Protein AF-A0A959JLQ4-F1 (afdb_monomer)

pLDDT: mean 81.82, std 10.23, range [58.72, 94.31]

Secondary structure (DSSP, 8-state):
-HHHHHHHHHS-B-PSS----GGGHHHHHHHSPPPPHHHHHHH-TT-----TT-EEEEEEEPSP-SS-EEEEEEEEETTEEEEEEEEE-TTS-EEEEEEEEE--

Sequence (104 aa):
MQYLQELEHFFQEVELPVIISDEYISAFSKENPPISLDFIEKIIPWEKDVDEFTEFIPCFRLPNQKNFIGFVYWKGGLLSYDFILATIDFKGTSIMHKSIAGTR

Foldseek 3Di:
DVVVVVCVVQAAEDDPPDDDDPVC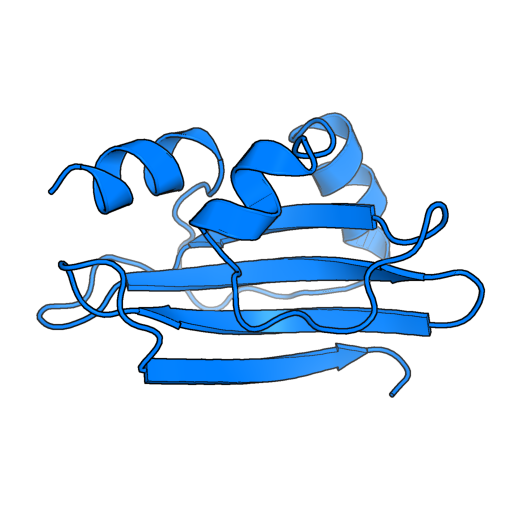VVVQCVVGPWDDPVVCCQQPVVDPDDDPQKTKTWYHWYPDDDFWTWGWIWIDGPPKIFTKIWIDGPVSHTPDIDGPDMDD

Radius of gyration: 12.92 Å; Cα contacts (8 Å, |Δi|>4): 170; chains: 1; bounding box: 27×30×32 Å

Solvent-accessible surface area (backbone atoms only — not comparable to full-atom values): 6198 Å² total; per-residue (Å²): 89,71,62,56,59,56,43,57,74,60,24,49,75,49,73,83,88,76,88,85,59,76,82,50,45,68,54,38,58,71,75,35,69,76,63,54,70,76,55,41,58,71,76,46,67,81,69,71,89,76,54,99,63,50,44,48,35,51,61,28,20,52,65,92,52,97,73,38,49,41,37,33,31,39,40,40,40,96,88,44,42,34,34,31,45,33,30,24,37,71,84,67,48,79,73,47,72,43,77,79,48,63,80,120

Structure (mmCIF, N/CA/C/O backbone):
data_AF-A0A959JLQ4-F1
#
_entry.id   AF-A0A959JLQ4-F1
#
loop_
_atom_site.group_PDB
_atom_site.id
_atom_site.type_symbol
_atom_site.label_atom_id
_atom_site.label_alt_id
_atom_site.label_comp_id
_atom_site.label_asym_id
_atom_site.label_entity_id
_atom_site.label_seq_id
_atom_site.pdbx_PDB_ins_code
_atom_site.Cartn_x
_atom_site.Cartn_y
_atom_site.Cartn_z
_atom_site.occupancy
_atom_site.B_iso_or_equiv
_atom_site.auth_seq_id
_atom_site.auth_comp_id
_atom_site.auth_asym_id
_atom_site.auth_atom_id
_atom_site.pdbx_PDB_model_num
ATOM 1 N N . MET A 1 1 ? -10.482 8.466 11.988 1.00 58.72 1 MET A N 1
ATOM 2 C CA . MET A 1 1 ? -11.760 8.521 11.234 1.00 58.72 1 MET A CA 1
ATOM 3 C C . MET A 1 1 ? -11.538 9.063 9.827 1.00 58.72 1 MET A C 1
ATOM 5 O O . MET A 1 1 ? -11.786 8.316 8.899 1.00 58.72 1 MET A O 1
ATOM 9 N N . GLN A 1 2 ? -10.981 10.269 9.651 1.00 68.56 2 GLN A N 1
ATOM 10 C CA . GLN A 1 2 ? -10.691 10.833 8.320 1.00 68.56 2 GLN A CA 1
ATOM 11 C C . GLN A 1 2 ? -9.817 9.924 7.425 1.00 68.56 2 GLN A C 1
ATOM 13 O O . GLN A 1 2 ? -10.187 9.649 6.293 1.00 68.56 2 GLN A O 1
ATOM 18 N N . TYR A 1 3 ? -8.715 9.374 7.950 1.00 69.19 3 TYR A N 1
ATOM 19 C CA . TYR A 1 3 ? -7.823 8.490 7.179 1.00 69.19 3 TYR A CA 1
ATOM 20 C C . TYR A 1 3 ? -8.464 7.174 6.730 1.00 69.19 3 TYR A C 1
ATOM 22 O O . TYR A 1 3 ? -8.084 6.638 5.699 1.00 69.19 3 TYR A O 1
ATOM 30 N N . LEU A 1 4 ? -9.437 6.653 7.484 1.00 70.88 4 LEU A N 1
ATOM 31 C CA . LEU A 1 4 ? -10.141 5.434 7.088 1.00 70.88 4 LEU A CA 1
ATOM 32 C C . LEU A 1 4 ? -10.995 5.698 5.846 1.00 70.88 4 LEU A C 1
ATOM 34 O O . LEU A 1 4 ? -10.941 4.920 4.908 1.00 70.88 4 LEU A O 1
ATOM 38 N N . GLN A 1 5 ? -11.706 6.827 5.816 1.00 77.19 5 GLN A N 1
ATOM 39 C CA . GLN A 1 5 ? -12.526 7.232 4.669 1.00 77.19 5 GLN A CA 1
ATOM 40 C C . GLN A 1 5 ? -11.672 7.509 3.428 1.00 77.19 5 GLN A C 1
ATOM 42 O O . GLN A 1 5 ? -12.050 7.146 2.319 1.00 77.19 5 GLN A O 1
ATOM 47 N N . GLU A 1 6 ? -10.507 8.134 3.617 1.00 78.44 6 GLU A N 1
ATOM 48 C CA . GLU A 1 6 ? -9.553 8.347 2.529 1.00 78.44 6 GLU A CA 1
ATOM 49 C C . GLU A 1 6 ? -9.009 7.007 2.016 1.00 78.44 6 GLU A C 1
ATOM 51 O O . GLU 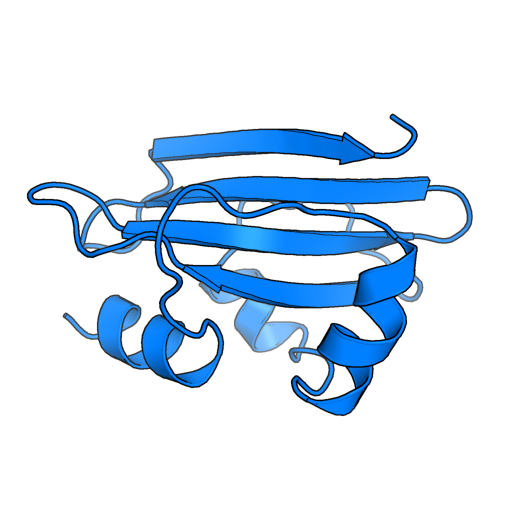A 1 6 ? -9.037 6.769 0.817 1.00 78.44 6 GLU A O 1
ATOM 56 N N . LEU A 1 7 ? -8.605 6.083 2.894 1.00 80.31 7 LEU A N 1
ATOM 57 C CA . LEU A 1 7 ? -8.148 4.755 2.475 1.00 80.31 7 LEU A CA 1
ATOM 58 C C . LEU A 1 7 ? -9.251 3.928 1.809 1.00 80.31 7 LEU A C 1
ATOM 60 O O . LEU A 1 7 ? -8.970 3.255 0.830 1.00 80.31 7 LEU A O 1
ATOM 64 N N . GLU A 1 8 ? -10.495 3.993 2.279 1.00 81.94 8 GLU A N 1
ATOM 65 C CA . GLU A 1 8 ? -11.638 3.314 1.651 1.00 81.94 8 GLU A CA 1
ATOM 66 C C . GLU A 1 8 ? -11.895 3.788 0.216 1.00 81.94 8 GLU A C 1
ATOM 68 O O . GLU A 1 8 ? -12.405 3.018 -0.594 1.00 81.94 8 GLU A O 1
ATOM 73 N N . HIS A 1 9 ? -11.523 5.028 -0.114 1.00 83.00 9 HIS A N 1
ATOM 74 C CA . HIS A 1 9 ? -11.652 5.549 -1.471 1.00 83.00 9 HIS A CA 1
ATOM 75 C C . HIS A 1 9 ? -10.662 4.904 -2.451 1.00 83.00 9 HIS A C 1
ATOM 77 O O . HIS A 1 9 ? -11.005 4.715 -3.615 1.00 83.00 9 HIS A O 1
ATOM 83 N N . PHE A 1 10 ? -9.454 4.558 -1.991 1.00 81.12 10 PHE A N 1
ATOM 84 C CA . PHE A 1 10 ? -8.375 4.054 -2.852 1.00 81.12 10 PHE A CA 1
ATOM 85 C C . PHE A 1 10 ? -8.109 2.552 -2.701 1.00 81.12 10 PHE A C 1
ATOM 87 O O . PHE A 1 10 ? -7.643 1.913 -3.637 1.00 81.12 10 PHE A O 1
ATOM 94 N N . PHE A 1 11 ? -8.390 1.977 -1.532 1.00 87.31 11 PHE A N 1
ATOM 95 C CA . PHE A 1 11 ? -8.086 0.593 -1.187 1.00 87.31 11 PHE A CA 1
ATOM 96 C C . PHE A 1 11 ? -9.383 -0.167 -0.908 1.00 87.31 11 PHE A C 1
ATOM 98 O O . PHE A 1 11 ? -9.999 -0.031 0.153 1.00 87.31 11 PHE A O 1
ATOM 105 N N . GLN A 1 12 ? -9.772 -1.013 -1.861 1.00 86.81 12 GLN A N 1
ATOM 106 C CA . GLN A 1 12 ? -10.899 -1.936 -1.718 1.00 86.81 12 GLN A CA 1
ATOM 107 C C . GLN A 1 12 ? -10.614 -2.944 -0.595 1.00 86.81 12 GLN A C 1
ATOM 109 O O . GLN A 1 12 ? -9.493 -3.442 -0.471 1.00 86.81 12 GLN A O 1
ATOM 114 N N . GLU A 1 13 ? -11.610 -3.240 0.242 1.00 91.19 13 GLU A N 1
ATOM 115 C CA . GLU A 1 13 ? -11.489 -4.315 1.234 1.00 91.19 13 GLU A CA 1
ATOM 116 C C . GLU A 1 13 ? -11.491 -5.673 0.531 1.00 91.19 13 GLU A C 1
ATOM 118 O O . GLU A 1 13 ? -12.289 -5.891 -0.379 1.00 91.19 13 GLU A O 1
ATOM 123 N N . VAL A 1 14 ? -10.623 -6.589 0.965 1.00 90.38 14 VAL A N 1
ATOM 124 C CA . VAL A 1 14 ? -10.563 -7.956 0.428 1.00 90.38 14 VAL A CA 1
ATOM 125 C C . VAL A 1 14 ? -10.847 -9.002 1.492 1.00 90.38 14 VAL A C 1
ATOM 127 O O . VAL A 1 14 ? -10.520 -8.832 2.668 1.00 90.38 14 VAL A O 1
ATOM 130 N N . GLU A 1 15 ? -11.394 -10.132 1.056 1.00 91.19 15 GLU A N 1
ATOM 131 C CA . GLU A 1 15 ? -11.474 -11.339 1.871 1.00 91.19 15 GLU A CA 1
ATOM 132 C C . GLU A 1 15 ? -10.144 -12.102 1.838 1.00 91.19 15 GLU A C 1
ATOM 134 O O . GLU A 1 15 ? -9.433 -12.125 0.833 1.00 91.19 15 GLU A O 1
ATOM 139 N N . LEU A 1 16 ? -9.791 -12.723 2.964 1.00 89.06 16 LEU A N 1
ATOM 140 C CA . LEU A 1 16 ? -8.556 -13.491 3.103 1.00 89.06 16 LEU A CA 1
ATOM 141 C C . LEU A 1 16 ? -8.827 -14.998 2.948 1.00 89.06 16 LEU A C 1
ATOM 143 O O . LEU A 1 16 ? -9.848 -15.476 3.445 1.00 89.06 16 LEU A O 1
ATOM 147 N N . PRO A 1 17 ? -7.893 -15.772 2.359 1.00 90.81 17 PRO A N 1
ATOM 148 C CA . PRO A 1 17 ? -6.578 -15.355 1.864 1.00 90.81 17 PRO A CA 1
ATOM 149 C C . PRO A 1 17 ? -6.641 -14.663 0.495 1.00 90.81 17 PRO A C 1
ATOM 151 O O . PRO A 1 17 ? -7.443 -15.025 -0.358 1.00 90.81 17 PRO A O 1
ATOM 154 N N . VAL A 1 18 ? -5.726 -13.721 0.273 1.00 86.88 18 VAL A N 1
ATOM 155 C CA . VAL A 1 18 ? -5.538 -13.031 -1.010 1.00 86.88 18 VAL A CA 1
ATOM 156 C C . VAL A 1 18 ? -4.207 -13.450 -1.633 1.00 86.88 18 VAL A C 1
ATOM 158 O O . VAL A 1 18 ? -3.212 -13.617 -0.925 1.00 86.88 18 VAL A O 1
ATOM 161 N N . ILE A 1 19 ? -4.191 -13.636 -2.953 1.00 86.00 19 ILE A N 1
ATOM 162 C CA . ILE A 1 19 ? -2.979 -13.929 -3.727 1.00 86.00 19 ILE A CA 1
ATOM 163 C C . ILE A 1 19 ? -2.547 -12.646 -4.429 1.00 86.00 19 ILE A C 1
ATOM 165 O O . ILE A 1 19 ? -3.369 -11.955 -5.025 1.00 86.00 19 ILE A O 1
ATOM 169 N N . ILE A 1 20 ? -1.252 -12.348 -4.366 1.00 83.56 20 ILE A N 1
ATOM 170 C CA . ILE A 1 20 ? -0.647 -11.183 -5.007 1.00 83.56 20 ILE A CA 1
ATOM 171 C C . ILE A 1 20 ? 0.368 -11.687 -6.030 1.00 83.56 20 ILE A C 1
ATOM 173 O O . ILE A 1 20 ? 1.216 -12.515 -5.694 1.00 83.56 20 ILE A O 1
ATOM 177 N N . SER A 1 21 ? 0.279 -11.207 -7.267 1.00 80.38 21 SER A N 1
ATOM 178 C CA . SER A 1 21 ? 1.298 -11.438 -8.292 1.00 80.38 21 SER A CA 1
ATOM 179 C C . SER A 1 21 ? 1.347 -10.274 -9.274 1.00 80.38 21 SER A C 1
ATOM 181 O O . SER A 1 21 ? 0.403 -9.485 -9.378 1.00 80.38 21 SER A O 1
ATOM 183 N N . ASP A 1 22 ? 2.438 -10.204 -10.028 1.00 71.50 22 ASP A N 1
ATOM 184 C CA . ASP A 1 22 ? 2.678 -9.133 -10.998 1.00 71.50 22 ASP A CA 1
ATOM 185 C C . ASP A 1 22 ? 1.701 -9.171 -12.172 1.00 71.50 22 ASP A C 1
ATOM 187 O O . ASP A 1 22 ? 1.378 -8.146 -12.769 1.00 71.50 22 ASP A O 1
ATOM 191 N N . GLU A 1 23 ? 1.156 -10.352 -12.459 1.00 68.56 23 GLU A N 1
ATOM 192 C CA . GLU A 1 23 ? 0.135 -10.557 -13.486 1.00 68.56 23 GLU A CA 1
ATOM 193 C C . GLU A 1 23 ? -1.139 -9.751 -13.171 1.00 68.56 23 GLU A C 1
ATOM 195 O O . GLU A 1 23 ? -1.812 -9.256 -14.082 1.00 68.56 23 GLU A O 1
ATOM 200 N N . TYR A 1 24 ? -1.423 -9.534 -11.881 1.00 67.94 24 TYR A N 1
ATOM 201 C CA . TYR A 1 24 ? -2.570 -8.757 -11.413 1.00 67.94 24 TYR A CA 1
ATOM 202 C C . TYR A 1 24 ? -2.318 -7.243 -11.374 1.00 67.94 24 TYR A C 1
ATOM 204 O O . TYR A 1 24 ? -3.285 -6.489 -11.274 1.00 67.94 24 TYR A O 1
ATOM 212 N N . ILE A 1 25 ? -1.074 -6.760 -11.528 1.00 66.94 25 ILE A N 1
ATOM 213 C CA . ILE A 1 25 ? -0.777 -5.310 -11.575 1.00 66.94 25 ILE A CA 1
ATOM 214 C C . ILE A 1 25 ? -1.546 -4.653 -12.716 1.00 66.94 25 ILE A C 1
ATOM 216 O O . ILE A 1 25 ? -2.146 -3.604 -12.527 1.00 66.94 25 ILE A O 1
ATOM 220 N N . SER A 1 26 ? -1.614 -5.306 -13.877 1.00 60.97 26 SER A N 1
ATOM 221 C CA . SER A 1 26 ? -2.357 -4.790 -15.031 1.00 60.97 26 SER A CA 1
ATOM 222 C C . SER A 1 26 ? -3.861 -4.605 -14.768 1.00 60.97 26 SER A C 1
ATOM 224 O O . SER A 1 26 ? -4.487 -3.738 -15.384 1.00 60.97 26 SER A O 1
ATOM 226 N N . ALA A 1 27 ? -4.436 -5.389 -13.847 1.00 61.81 27 ALA A N 1
ATOM 227 C CA . ALA A 1 27 ? -5.807 -5.225 -13.375 1.00 61.81 27 ALA A CA 1
ATOM 228 C C . ALA A 1 27 ? -5.901 -4.071 -12.365 1.00 61.81 27 ALA A C 1
ATOM 230 O O . ALA A 1 27 ? -6.736 -3.186 -12.538 1.00 61.81 27 ALA A O 1
ATOM 231 N N . PHE A 1 28 ? -4.978 -4.003 -11.396 1.00 62.38 28 PHE A N 1
ATOM 232 C CA . PHE A 1 28 ? -4.919 -2.902 -10.430 1.00 62.38 28 PHE A CA 1
ATOM 233 C C . PHE A 1 28 ? -4.696 -1.537 -11.100 1.00 62.38 28 PHE A C 1
ATOM 235 O O . PHE A 1 28 ? -5.412 -0.602 -10.778 1.00 62.38 28 PHE A O 1
ATOM 242 N N . SER A 1 29 ? -3.795 -1.408 -12.081 1.00 59.06 29 SER A N 1
ATOM 243 C CA . SER A 1 29 ? -3.565 -0.155 -12.826 1.00 59.06 29 SER A CA 1
ATOM 244 C C . SER A 1 29 ? -4.760 0.277 -13.680 1.00 59.06 29 SER A C 1
ATOM 246 O O . SER A 1 29 ? -4.901 1.459 -13.989 1.00 59.06 29 SER A O 1
ATOM 248 N N . LYS A 1 30 ? -5.595 -0.672 -14.128 1.00 60.03 30 LYS A N 1
ATOM 249 C CA . LYS A 1 30 ? -6.810 -0.374 -14.903 1.00 60.03 30 LYS A CA 1
ATOM 250 C C . LYS A 1 30 ? -7.955 0.100 -14.021 1.00 60.03 30 LYS A C 1
ATOM 252 O O . LYS A 1 30 ? -8.747 0.925 -14.469 1.00 60.03 30 LYS A O 1
ATOM 257 N N . GLU A 1 31 ? -8.062 -0.452 -12.818 1.00 60.38 31 GLU A N 1
ATOM 258 C CA . GLU A 1 31 ? -9.163 -0.173 -11.894 1.00 60.38 31 GLU A CA 1
ATOM 259 C C . GLU A 1 31 ? -8.843 0.977 -10.934 1.00 60.38 31 GLU A C 1
ATOM 261 O O . GLU A 1 31 ? -9.737 1.748 -10.589 1.00 60.38 31 GLU A O 1
ATOM 266 N N . ASN A 1 32 ? -7.568 1.153 -10.583 1.00 63.44 32 ASN A N 1
ATOM 267 C CA . ASN A 1 32 ? -7.094 2.178 -9.668 1.00 63.44 32 ASN A CA 1
ATOM 268 C C . ASN A 1 32 ? -6.118 3.113 -10.400 1.00 63.44 32 ASN A C 1
ATOM 270 O O . ASN A 1 32 ? -4.970 2.726 -10.646 1.00 63.44 32 ASN A O 1
ATOM 274 N N . PRO A 1 33 ? -6.541 4.339 -10.770 1.00 61.84 33 PRO A N 1
ATOM 275 C CA . PRO A 1 33 ? -5.638 5.299 -11.386 1.00 61.84 33 PRO A CA 1
ATOM 276 C C . PRO A 1 33 ? -4.434 5.576 -10.468 1.00 61.84 33 PRO A C 1
ATOM 278 O O . PRO A 1 33 ? -4.582 5.523 -9.241 1.00 61.84 33 PRO A O 1
ATOM 281 N N . PRO A 1 34 ? -3.256 5.890 -11.043 1.00 66.12 34 PRO A N 1
ATOM 282 C CA . PRO A 1 34 ? -2.079 6.259 -10.271 1.00 66.12 34 PRO A CA 1
ATOM 283 C C . PRO A 1 34 ? -2.424 7.355 -9.269 1.00 66.12 34 PRO A C 1
ATOM 285 O O . PRO A 1 34 ? -3.079 8.349 -9.598 1.00 66.12 34 PRO A O 1
ATOM 288 N N . ILE A 1 35 ? -1.993 7.150 -8.033 1.00 69.56 35 ILE A N 1
ATOM 289 C CA . ILE A 1 35 ? -2.219 8.104 -6.960 1.00 69.56 35 ILE A CA 1
ATOM 290 C C . ILE A 1 35 ? -1.316 9.325 -7.187 1.00 69.56 35 ILE A C 1
ATOM 292 O O . ILE A 1 35 ? -0.148 9.183 -7.549 1.00 69.56 35 ILE A O 1
ATOM 296 N N . SER A 1 36 ? -1.837 10.534 -6.953 1.00 69.44 36 SER A N 1
ATOM 297 C CA . SER A 1 36 ? -1.021 11.750 -7.009 1.00 69.44 36 SER A CA 1
ATOM 298 C C . SER A 1 36 ? 0.060 11.760 -5.923 1.00 69.44 36 SER A C 1
ATOM 300 O O . SER A 1 36 ? -0.157 11.294 -4.804 1.00 69.44 36 SER A O 1
ATOM 302 N N . LEU A 1 37 ? 1.210 12.366 -6.226 1.00 67.19 37 LEU A N 1
ATOM 303 C CA . LEU A 1 37 ? 2.318 12.516 -5.273 1.00 67.19 37 LEU A CA 1
ATOM 304 C C . LEU A 1 37 ? 1.865 13.146 -3.943 1.00 67.19 37 LEU A C 1
ATOM 306 O O . LEU A 1 37 ? 2.199 12.627 -2.882 1.00 67.19 37 LEU A O 1
ATOM 310 N N . ASP A 1 38 ? 0.991 14.156 -3.993 1.00 68.50 38 ASP A N 1
ATOM 311 C CA . ASP A 1 38 ? 0.423 14.808 -2.802 1.00 68.50 38 ASP A CA 1
ATOM 312 C C . ASP A 1 38 ? -0.310 13.835 -1.857 1.00 68.50 38 ASP A C 1
ATOM 314 O O . ASP A 1 38 ? -0.300 13.999 -0.634 1.00 68.50 38 ASP A O 1
ATOM 318 N N . PHE A 1 39 ? -0.975 12.811 -2.401 1.00 71.62 39 PHE A N 1
ATOM 319 C CA . PHE A 1 39 ? -1.670 11.813 -1.588 1.00 71.62 39 PHE A CA 1
ATOM 320 C C . PHE A 1 39 ? -0.702 10.759 -1.036 1.00 71.62 39 PHE A C 1
ATOM 322 O O . PHE A 1 39 ? -0.878 10.296 0.093 1.00 71.62 39 PHE A O 1
ATOM 329 N N . ILE A 1 40 ? 0.350 10.425 -1.788 1.00 72.81 40 ILE A N 1
ATOM 330 C CA . ILE A 1 40 ? 1.411 9.507 -1.346 1.00 72.81 40 ILE A CA 1
ATOM 331 C C . ILE A 1 40 ? 2.151 10.097 -0.148 1.00 72.81 40 ILE A C 1
ATOM 333 O O . ILE A 1 40 ? 2.291 9.416 0.865 1.00 72.81 40 ILE A O 1
ATOM 337 N N . GLU A 1 41 ? 2.541 11.372 -0.208 1.00 74.12 41 GLU A N 1
ATOM 338 C CA . GLU A 1 41 ? 3.212 12.048 0.911 1.00 74.12 41 GLU A CA 1
ATOM 339 C C . GLU A 1 41 ? 2.359 12.052 2.187 1.00 74.12 41 GLU A C 1
ATOM 341 O O . GLU A 1 41 ? 2.882 11.984 3.299 1.00 74.12 41 GLU A O 1
ATOM 346 N N . LYS A 1 42 ? 1.030 12.092 2.040 1.00 74.12 42 LYS A N 1
ATOM 347 C CA . LYS A 1 42 ? 0.098 12.101 3.169 1.00 74.12 42 LYS A CA 1
ATOM 348 C C . LYS A 1 42 ? -0.154 10.713 3.764 1.00 74.12 42 LYS A C 1
ATOM 350 O O . LYS A 1 42 ? -0.283 10.595 4.983 1.00 74.12 42 LYS A O 1
ATOM 355 N N . ILE A 1 43 ? -0.292 9.685 2.926 1.00 72.06 43 ILE A N 1
ATOM 356 C CA . ILE A 1 43 ? -0.719 8.338 3.347 1.00 72.06 43 ILE A CA 1
ATOM 357 C C . ILE A 1 43 ? 0.458 7.396 3.578 1.00 72.06 43 ILE A C 1
ATOM 359 O O . ILE A 1 43 ? 0.369 6.494 4.411 1.00 72.06 43 ILE A O 1
ATOM 363 N N . ILE A 1 44 ? 1.560 7.619 2.868 1.00 81.25 44 ILE A N 1
ATOM 364 C CA . ILE A 1 44 ? 2.744 6.767 2.866 1.00 81.25 44 ILE A CA 1
ATOM 365 C C . ILE A 1 44 ? 4.018 7.614 3.105 1.00 81.25 44 ILE A C 1
ATOM 367 O O . ILE A 1 44 ? 4.999 7.482 2.373 1.00 81.25 44 ILE A O 1
ATOM 371 N N . PRO A 1 45 ? 4.068 8.472 4.151 1.00 82.62 45 PRO A N 1
ATOM 372 C CA . PRO A 1 45 ? 5.188 9.39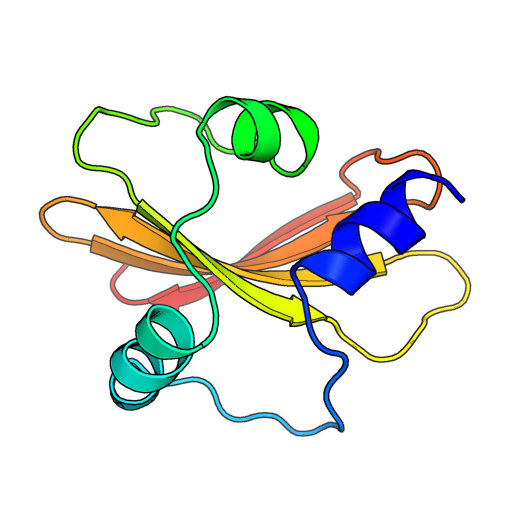9 4.385 1.00 82.62 45 PRO A CA 1
ATOM 373 C C . PRO A 1 45 ? 6.534 8.712 4.682 1.00 82.62 45 PRO A C 1
ATOM 375 O O . PRO A 1 45 ? 7.559 9.378 4.819 1.00 82.62 45 PRO A O 1
ATOM 378 N N . TRP A 1 46 ? 6.545 7.390 4.865 1.00 86.75 46 TRP A N 1
ATOM 379 C CA . TRP A 1 46 ? 7.759 6.606 5.104 1.00 86.75 46 TRP A CA 1
ATOM 380 C C . TRP A 1 46 ? 8.493 6.212 3.821 1.00 86.75 46 TRP A C 1
ATOM 382 O O . TRP A 1 46 ? 9.652 5.803 3.911 1.00 86.75 46 TRP A O 1
ATOM 392 N N . GLU A 1 47 ? 7.861 6.327 2.651 1.00 85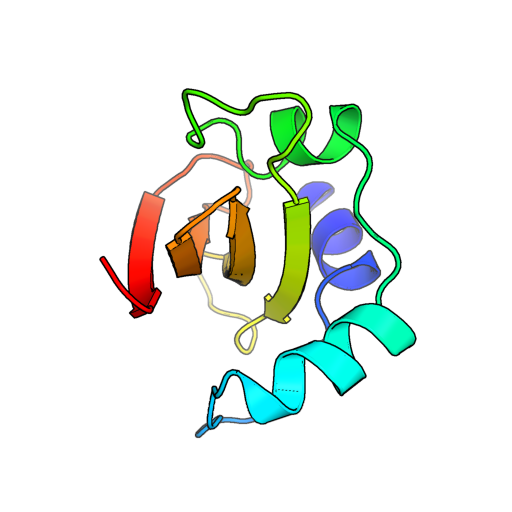.56 47 GLU A N 1
ATOM 393 C CA . GLU A 1 47 ? 8.530 6.083 1.376 1.00 85.56 47 GLU A CA 1
ATOM 394 C C . GLU A 1 47 ? 9.510 7.215 1.087 1.00 85.56 47 GLU A C 1
ATOM 396 O O . GLU A 1 47 ? 9.133 8.342 0.775 1.00 85.56 47 GLU A O 1
ATOM 401 N N . LYS A 1 48 ? 10.795 6.901 1.236 1.00 77.62 48 LYS A N 1
ATOM 402 C CA . LYS A 1 48 ? 11.898 7.797 0.894 1.00 77.62 48 LYS A CA 1
ATOM 403 C C . LYS A 1 48 ? 12.336 7.543 -0.543 1.00 77.62 48 LYS A C 1
ATOM 405 O O . LYS A 1 48 ? 12.088 6.467 -1.091 1.00 77.62 48 LYS A O 1
ATOM 410 N N . ASP A 1 49 ? 13.011 8.532 -1.116 1.00 72.50 49 ASP A N 1
ATOM 411 C CA . ASP A 1 49 ? 13.640 8.433 -2.437 1.00 72.50 49 ASP A CA 1
ATOM 412 C C . ASP A 1 49 ? 12.633 8.151 -3.569 1.00 72.50 49 ASP A C 1
ATOM 414 O O . ASP A 1 49 ? 12.886 7.347 -4.463 1.00 72.50 49 ASP A O 1
ATOM 418 N N . VAL A 1 50 ? 11.469 8.805 -3.507 1.00 80.50 50 VAL A N 1
ATOM 419 C CA . VAL A 1 50 ? 10.493 8.838 -4.604 1.00 80.50 50 VAL A CA 1
ATOM 420 C C . VAL A 1 50 ? 11.022 9.778 -5.686 1.00 80.50 50 VAL A C 1
ATOM 422 O O . VAL A 1 50 ? 11.187 10.973 -5.442 1.00 80.50 50 VAL A O 1
ATOM 425 N N . ASP A 1 51 ? 11.317 9.230 -6.862 1.00 80.69 51 ASP A N 1
ATOM 426 C CA . ASP A 1 51 ? 11.734 9.985 -8.045 1.00 80.69 51 ASP A CA 1
ATOM 427 C C . ASP A 1 51 ? 10.604 10.082 -9.084 1.00 80.69 51 ASP A C 1
ATOM 429 O O . ASP A 1 51 ? 9.494 9.590 -8.883 1.00 80.69 51 ASP A O 1
ATOM 433 N N . GLU A 1 52 ? 10.886 10.727 -10.216 1.00 79.81 52 GLU A N 1
ATOM 434 C CA . GLU A 1 52 ? 9.923 10.907 -11.310 1.00 79.81 52 GLU A CA 1
ATOM 435 C C . GLU A 1 52 ? 9.519 9.603 -12.023 1.00 79.81 52 GLU A C 1
ATOM 437 O O . GLU A 1 52 ? 8.556 9.599 -12.788 1.00 79.81 52 GLU A O 1
ATOM 442 N N . PHE A 1 53 ? 10.231 8.501 -11.775 1.00 82.12 53 PHE A N 1
ATOM 443 C CA . PHE A 1 53 ? 9.953 7.177 -12.336 1.00 82.12 53 PHE A CA 1
ATOM 444 C C . PHE A 1 53 ? 9.307 6.238 -11.316 1.00 82.12 53 PHE A C 1
ATOM 446 O O . PHE A 1 53 ? 9.115 5.055 -11.607 1.00 82.12 53 PHE A O 1
ATOM 453 N N . THR A 1 54 ? 9.010 6.737 -10.114 1.00 84.75 54 THR A N 1
ATOM 454 C CA . THR A 1 54 ? 8.414 5.946 -9.048 1.00 84.75 54 THR A CA 1
ATOM 455 C C . THR A 1 54 ? 6.894 6.035 -9.119 1.00 84.75 54 THR A C 1
ATOM 457 O O . THR A 1 54 ? 6.305 7.105 -8.971 1.00 84.75 54 THR A O 1
ATOM 460 N N . GLU A 1 55 ? 6.249 4.888 -9.292 1.00 84.62 55 GLU A N 1
ATOM 461 C CA . GLU A 1 55 ? 4.796 4.764 -9.339 1.00 84.62 55 GLU A CA 1
ATOM 462 C C . GLU A 1 55 ? 4.271 4.061 -8.089 1.00 84.62 55 GLU A C 1
ATOM 464 O O . GLU A 1 55 ? 4.866 3.103 -7.594 1.00 84.62 55 GLU A O 1
ATOM 469 N N . PHE A 1 56 ? 3.112 4.507 -7.606 1.00 86.38 56 PHE A N 1
ATOM 470 C CA . PHE A 1 56 ? 2.399 3.855 -6.515 1.00 86.38 56 PHE A CA 1
ATOM 471 C C . PHE A 1 56 ? 0.979 3.529 -6.947 1.00 86.38 56 PHE A C 1
ATOM 473 O O . PHE A 1 56 ? 0.224 4.407 -7.375 1.00 86.38 56 PHE A O 1
ATOM 480 N N . ILE A 1 57 ? 0.610 2.260 -6.797 1.00 86.19 57 ILE A N 1
ATOM 481 C CA . ILE A 1 57 ? -0.719 1.762 -7.138 1.00 86.19 57 ILE A CA 1
ATOM 482 C C . ILE A 1 57 ? -1.336 1.166 -5.872 1.00 86.19 57 ILE A C 1
ATOM 484 O O . ILE A 1 57 ? -0.754 0.250 -5.283 1.00 86.19 57 ILE A O 1
ATOM 488 N N . PRO A 1 58 ? -2.504 1.649 -5.425 1.00 88.12 58 PRO A N 1
ATOM 489 C CA . PRO A 1 58 ? -3.196 1.031 -4.311 1.00 88.12 58 PRO A CA 1
ATOM 490 C C . PRO A 1 58 ? -3.724 -0.334 -4.763 1.00 88.12 58 PRO A C 1
ATOM 492 O O . PRO A 1 58 ? -4.324 -0.459 -5.833 1.00 88.12 58 PRO A O 1
ATOM 495 N N . CYS A 1 59 ? -3.490 -1.371 -3.960 1.00 88.75 59 CYS A N 1
ATOM 496 C CA . CYS A 1 59 ? -3.980 -2.712 -4.268 1.00 88.75 59 CYS A CA 1
ATOM 497 C C . CYS A 1 59 ? -5.270 -2.986 -3.496 1.00 88.75 59 CYS A C 1
ATOM 499 O O . CYS A 1 59 ? -6.344 -3.070 -4.083 1.00 88.75 59 CYS A O 1
ATOM 501 N N . PHE A 1 60 ? -5.170 -3.117 -2.172 1.00 90.25 60 PHE A N 1
ATOM 502 C CA . PHE A 1 60 ? -6.308 -3.445 -1.314 1.00 90.25 60 PHE A CA 1
ATOM 503 C C . PHE A 1 60 ? -6.035 -3.120 0.152 1.00 90.25 60 PHE A C 1
ATOM 505 O O . PHE A 1 60 ? -4.891 -2.927 0.565 1.00 90.25 60 PHE A O 1
ATOM 512 N N . ARG A 1 61 ? -7.088 -3.118 0.968 1.00 92.12 61 ARG A N 1
ATOM 513 C CA . ARG A 1 61 ? -6.993 -3.088 2.428 1.00 92.12 61 ARG A CA 1
ATOM 514 C C . ARG A 1 61 ? -7.441 -4.405 3.039 1.00 92.12 61 ARG A C 1
ATOM 516 O O . ARG A 1 61 ? -8.330 -5.084 2.532 1.00 92.12 61 ARG A O 1
ATOM 523 N N . LEU A 1 62 ? -6.817 -4.749 4.156 1.00 92.56 62 LEU A N 1
ATOM 524 C CA . LEU A 1 62 ? -7.221 -5.886 4.969 1.00 92.56 62 LEU A CA 1
ATOM 525 C C . LEU A 1 62 ? -8.583 -5.603 5.631 1.00 92.56 62 LEU A C 1
ATOM 527 O O . LEU A 1 62 ? -8.919 -4.431 5.854 1.00 92.56 62 LEU A O 1
ATOM 531 N N . PRO A 1 63 ? -9.341 -6.652 6.005 1.00 91.31 63 PRO A N 1
ATOM 532 C CA . PRO A 1 63 ? -10.561 -6.498 6.786 1.00 91.31 63 PRO A CA 1
ATOM 533 C C . PRO A 1 63 ? -10.317 -5.675 8.047 1.00 91.31 63 PRO A C 1
ATOM 535 O O . PRO A 1 63 ? -9.256 -5.792 8.673 1.00 91.31 63 PRO A O 1
ATOM 538 N N . ASN A 1 64 ? -11.308 -4.873 8.437 1.00 82.94 64 ASN A N 1
ATOM 539 C CA . ASN A 1 64 ? -11.193 -3.950 9.564 1.00 82.94 64 ASN A CA 1
ATOM 540 C C . ASN A 1 64 ? -10.671 -4.632 10.838 1.00 82.94 64 ASN A C 1
ATOM 542 O O . ASN A 1 64 ? -11.225 -5.621 11.321 1.00 82.94 64 ASN A O 1
ATOM 546 N N . GLN A 1 65 ? -9.609 -4.061 11.408 1.00 84.88 65 GLN A N 1
ATOM 547 C CA . GLN A 1 65 ? -9.006 -4.517 12.658 1.00 84.88 65 GLN A CA 1
ATOM 548 C C . GLN A 1 65 ? -9.325 -3.536 13.786 1.00 84.88 65 GLN A C 1
ATOM 550 O O . GLN A 1 65 ? -9.600 -2.360 13.562 1.00 84.88 65 GLN A O 1
ATOM 555 N N . LYS A 1 66 ? -9.275 -4.009 15.036 1.00 82.81 66 LYS A N 1
ATOM 556 C CA . LYS A 1 66 ? -9.681 -3.197 16.197 1.00 82.81 66 LYS A CA 1
ATOM 557 C C . LYS A 1 66 ? -8.762 -2.016 16.498 1.00 82.81 66 LYS A C 1
ATOM 559 O O . LYS A 1 66 ? -9.233 -1.070 17.112 1.00 82.81 66 LYS A O 1
ATOM 564 N N . ASN A 1 67 ? -7.485 -2.088 16.119 1.00 87.81 67 ASN A N 1
ATOM 565 C CA . ASN A 1 67 ? -6.451 -1.156 16.590 1.00 87.81 67 ASN A CA 1
ATOM 566 C C . ASN A 1 67 ? -5.613 -0.526 15.468 1.00 87.81 67 ASN A C 1
ATOM 568 O O . ASN A 1 67 ? -4.797 0.350 15.747 1.00 87.81 67 ASN A O 1
ATOM 572 N N . PHE A 1 68 ? -5.761 -0.995 14.231 1.00 91.56 68 PHE A N 1
ATOM 573 C CA . PHE A 1 68 ? -4.962 -0.536 13.103 1.00 91.56 68 PHE A CA 1
ATOM 574 C C . PHE A 1 68 ? -5.731 -0.699 11.796 1.00 91.56 68 PHE A C 1
ATOM 576 O O . PHE A 1 68 ? -6.708 -1.444 11.721 1.00 91.56 68 PHE A O 1
ATOM 583 N N . ILE A 1 69 ? -5.254 -0.018 10.765 1.00 91.88 69 ILE A N 1
ATOM 584 C CA . ILE A 1 69 ? -5.696 -0.198 9.387 1.00 91.88 69 ILE A CA 1
ATOM 585 C C . ILE A 1 69 ? -4.522 -0.814 8.635 1.00 91.88 69 ILE A C 1
ATOM 587 O O . ILE A 1 69 ? -3.410 -0.297 8.721 1.00 91.88 69 ILE A O 1
ATOM 591 N N . GLY A 1 70 ? -4.753 -1.943 7.966 1.00 93.06 70 GLY A N 1
ATOM 592 C CA . GLY A 1 70 ? -3.750 -2.618 7.147 1.00 93.06 70 GLY A CA 1
ATOM 593 C C . GLY A 1 70 ? -4.082 -2.464 5.673 1.00 93.06 70 GLY A C 1
ATOM 594 O O . GLY A 1 70 ? -5.220 -2.716 5.284 1.00 93.06 70 GLY A O 1
ATOM 595 N N . PHE A 1 71 ? -3.113 -2.070 4.860 1.00 92.44 71 PHE A N 1
ATOM 596 C CA . PHE A 1 71 ? -3.297 -1.909 3.424 1.00 92.44 71 PHE A CA 1
ATOM 597 C C . PHE A 1 71 ? -2.043 -2.292 2.653 1.00 92.44 71 PHE A C 1
ATOM 599 O O . PHE A 1 71 ? -0.931 -2.245 3.175 1.00 92.44 71 PHE A O 1
ATOM 606 N N . VAL A 1 72 ? -2.252 -2.713 1.413 1.00 92.44 72 VAL A N 1
ATOM 607 C CA . VAL A 1 72 ? -1.211 -3.131 0.488 1.00 92.44 72 VAL A CA 1
ATOM 608 C C . VAL A 1 72 ? -1.228 -2.206 -0.714 1.00 92.44 72 VAL A C 1
ATOM 610 O O . VAL A 1 72 ? -2.279 -1.976 -1.315 1.00 92.44 72 VAL A O 1
ATOM 613 N N . TYR A 1 73 ? -0.054 -1.705 -1.067 1.00 90.69 73 TYR A N 1
ATOM 614 C CA . TYR A 1 73 ? 0.185 -0.966 -2.298 1.00 90.69 73 TYR A CA 1
ATOM 615 C C . TYR A 1 73 ? 1.357 -1.585 -3.048 1.00 90.69 73 TYR A C 1
ATOM 617 O O . TYR A 1 73 ? 2.240 -2.213 -2.461 1.00 90.69 73 TYR A O 1
ATOM 625 N N . TRP A 1 74 ? 1.350 -1.393 -4.356 1.00 90.06 74 TRP A N 1
ATOM 626 C CA . TRP A 1 74 ? 2.465 -1.699 -5.225 1.00 90.06 74 TRP A CA 1
ATOM 627 C C . TRP A 1 74 ? 3.302 -0.439 -5.428 1.00 90.06 74 TRP A C 1
ATOM 629 O O . TRP A 1 74 ? 2.753 0.639 -5.668 1.00 90.06 74 TRP A O 1
ATOM 639 N N . LYS A 1 75 ? 4.620 -0.583 -5.326 1.00 89.56 75 LYS A N 1
ATOM 640 C CA . LYS A 1 75 ? 5.614 0.440 -5.641 1.00 89.56 75 LYS A CA 1
ATOM 641 C C . LYS A 1 75 ? 6.424 -0.032 -6.840 1.00 89.56 75 LYS A C 1
ATOM 643 O O . LYS A 1 75 ? 7.101 -1.054 -6.750 1.00 89.56 75 LYS A O 1
ATOM 648 N N . GLY A 1 76 ? 6.381 0.726 -7.927 1.00 87.62 76 GLY A N 1
ATOM 649 C CA . GLY A 1 76 ? 7.194 0.518 -9.119 1.00 87.62 76 GLY A CA 1
ATOM 650 C C . GLY A 1 76 ? 8.304 1.545 -9.222 1.00 87.62 76 GLY A C 1
ATOM 651 O O . GLY A 1 76 ? 8.083 2.716 -8.949 1.00 87.62 76 GLY A O 1
ATOM 652 N N . GLY A 1 77 ? 9.488 1.115 -9.639 1.00 86.00 77 GLY A N 1
ATOM 653 C CA . GLY A 1 77 ? 10.577 1.985 -10.073 1.00 86.00 77 GLY A CA 1
ATOM 654 C C . GLY A 1 77 ? 11.247 1.424 -11.326 1.00 86.00 77 GLY A C 1
ATOM 655 O O . GLY A 1 77 ? 10.904 0.337 -11.790 1.00 86.00 77 GLY A O 1
ATOM 656 N N . LEU A 1 78 ? 12.254 2.131 -11.848 1.00 80.06 78 LEU A N 1
ATOM 657 C CA . LEU A 1 78 ? 12.869 1.859 -13.157 1.00 80.06 78 LEU A CA 1
ATOM 658 C C . LEU A 1 78 ? 13.314 0.393 -13.384 1.00 80.06 78 LEU A C 1
ATOM 660 O O . LEU A 1 78 ? 13.304 -0.071 -14.520 1.00 80.06 78 LEU A O 1
ATOM 664 N N . LEU A 1 79 ? 13.710 -0.334 -12.327 1.00 81.81 79 LEU A N 1
ATOM 665 C CA . LEU A 1 79 ? 14.181 -1.733 -12.384 1.00 81.81 79 LEU A CA 1
ATOM 666 C C . LEU A 1 79 ? 13.753 -2.580 -11.173 1.00 81.81 79 LEU A C 1
ATOM 668 O O . LEU A 1 79 ? 14.369 -3.604 -10.875 1.00 81.81 79 LEU A O 1
ATOM 672 N N . SER A 1 80 ? 12.758 -2.137 -10.414 1.00 84.00 80 SER A N 1
ATOM 673 C CA . SER A 1 80 ? 12.341 -2.840 -9.202 1.00 84.00 80 SER A CA 1
ATOM 674 C C . SER A 1 80 ? 10.876 -2.624 -8.932 1.00 84.00 80 SER A C 1
ATOM 676 O O . SER A 1 80 ? 10.370 -1.525 -9.157 1.00 84.00 80 SER A O 1
ATOM 678 N N . TYR A 1 81 ? 10.243 -3.632 -8.353 1.00 86.81 81 TYR A N 1
ATOM 679 C CA . TYR A 1 81 ? 8.929 -3.470 -7.773 1.00 86.81 81 TYR A CA 1
ATOM 680 C C . TYR A 1 81 ? 8.803 -4.204 -6.447 1.00 86.81 81 TYR A C 1
ATOM 682 O O . TYR A 1 81 ? 9.479 -5.208 -6.205 1.00 86.81 81 TYR A O 1
ATOM 690 N N . ASP A 1 82 ? 7.900 -3.689 -5.623 1.00 91.06 82 ASP A N 1
ATOM 691 C CA . ASP A 1 82 ? 7.577 -4.227 -4.314 1.00 91.06 82 ASP A CA 1
ATOM 692 C C . ASP A 1 82 ? 6.079 -4.066 -4.037 1.00 91.06 82 ASP A C 1
ATOM 694 O O . ASP A 1 82 ? 5.508 -2.988 -4.191 1.00 91.06 82 ASP A O 1
ATOM 698 N N . PHE A 1 83 ? 5.443 -5.134 -3.569 1.00 91.88 83 PHE A N 1
ATOM 699 C CA . PHE A 1 83 ? 4.180 -5.065 -2.852 1.00 91.88 83 PHE A CA 1
ATOM 700 C C . PHE A 1 83 ? 4.482 -4.853 -1.382 1.00 91.88 83 PHE A C 1
ATOM 702 O O . PHE A 1 83 ? 5.136 -5.679 -0.742 1.00 91.88 83 PHE A O 1
ATOM 709 N N . ILE A 1 84 ? 3.982 -3.758 -0.829 1.00 93.44 84 ILE A N 1
ATOM 710 C CA . ILE A 1 84 ? 4.283 -3.351 0.534 1.00 93.44 84 ILE A CA 1
ATOM 711 C C . ILE A 1 84 ? 3.011 -3.433 1.360 1.00 93.44 84 ILE A C 1
ATOM 713 O O . ILE A 1 84 ? 2.012 -2.791 1.047 1.00 93.44 84 ILE A O 1
ATOM 717 N N . LEU A 1 85 ? 3.061 -4.217 2.437 1.00 94.31 85 LEU A N 1
ATOM 718 C CA . LEU A 1 85 ? 2.044 -4.209 3.480 1.00 94.31 85 LEU A CA 1
ATOM 719 C C . LEU A 1 85 ? 2.394 -3.129 4.495 1.00 94.31 85 LEU A C 1
ATOM 721 O O . LEU A 1 85 ? 3.408 -3.241 5.188 1.00 94.31 85 LEU A O 1
ATOM 725 N N . ALA A 1 86 ? 1.523 -2.137 4.621 1.00 94.25 86 ALA A N 1
ATOM 726 C CA . ALA A 1 86 ? 1.597 -1.110 5.640 1.00 94.25 86 ALA A CA 1
ATOM 727 C C . ALA A 1 86 ? 0.473 -1.255 6.666 1.00 94.25 86 ALA A C 1
ATOM 729 O O . ALA A 1 86 ? -0.649 -1.660 6.355 1.00 94.25 86 ALA A O 1
ATOM 730 N N . THR A 1 87 ? 0.782 -0.903 7.909 1.00 93.50 87 THR A N 1
ATOM 731 C CA . THR A 1 87 ? -0.181 -0.751 8.988 1.00 93.50 87 THR A CA 1
ATOM 732 C C . THR A 1 87 ? -0.017 0.610 9.643 1.00 93.50 87 THR A C 1
ATOM 734 O O . THR A 1 87 ? 1.093 1.048 9.956 1.00 93.50 87 THR A O 1
ATOM 737 N N . ILE A 1 88 ? -1.143 1.275 9.872 1.00 91.06 88 ILE A N 1
ATOM 738 C CA . ILE A 1 88 ? -1.217 2.570 10.549 1.00 91.06 88 ILE A CA 1
ATOM 739 C C . ILE A 1 88 ? -2.207 2.498 11.710 1.00 91.06 88 ILE A C 1
ATOM 741 O O . ILE A 1 88 ? -3.140 1.690 11.695 1.00 91.06 88 ILE A O 1
ATOM 745 N N . ASP A 1 89 ? -2.034 3.352 12.713 1.00 90.50 89 ASP A N 1
ATOM 746 C CA . ASP A 1 89 ? -3.065 3.567 13.726 1.00 90.50 89 ASP A CA 1
ATOM 747 C C . ASP A 1 89 ? -4.232 4.412 13.164 1.00 90.50 89 ASP A C 1
ATOM 749 O O . ASP A 1 89 ? -4.172 4.971 12.066 1.00 90.50 89 ASP A O 1
ATOM 753 N N 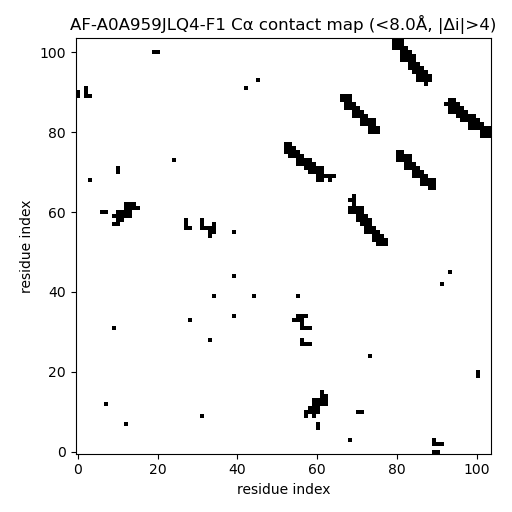. PHE A 1 90 ? -5.318 4.564 13.927 1.00 86.69 90 PHE A N 1
ATOM 754 C CA . PHE A 1 90 ? -6.469 5.376 13.493 1.00 86.69 90 PHE A CA 1
ATOM 755 C C . PHE A 1 90 ? -6.212 6.892 13.429 1.00 86.69 90 PHE A C 1
ATOM 757 O O . PHE A 1 90 ? -7.111 7.645 13.026 1.00 86.69 90 PHE A O 1
ATOM 764 N N . LYS A 1 91 ? -5.026 7.341 13.859 1.00 86.44 91 LYS A N 1
ATOM 765 C CA . LYS A 1 91 ? -4.551 8.724 13.762 1.00 86.44 91 LYS A CA 1
ATOM 766 C C . LYS A 1 91 ? -3.687 8.949 12.514 1.00 86.44 91 LYS A C 1
ATOM 768 O O . LYS A 1 91 ? -3.353 10.097 12.252 1.00 86.44 91 LYS A O 1
ATOM 773 N N . GLY A 1 92 ? -3.373 7.899 11.751 1.00 83.31 92 GLY A N 1
ATOM 774 C CA . GLY A 1 92 ? -2.512 7.973 10.570 1.00 83.31 92 GLY A CA 1
ATOM 775 C C . GLY A 1 92 ? -1.028 7.747 10.868 1.00 83.31 92 GLY A C 1
ATOM 776 O O . GLY A 1 92 ? -0.197 7.901 9.978 1.00 83.31 92 GLY A O 1
ATOM 777 N N . THR A 1 93 ? -0.666 7.377 12.099 1.00 88.00 93 THR A N 1
ATOM 778 C CA . THR A 1 93 ? 0.728 7.099 12.460 1.00 88.00 93 THR A CA 1
ATOM 779 C C . THR A 1 93 ? 1.139 5.732 11.922 1.00 88.00 93 THR A C 1
ATOM 781 O O . THR A 1 93 ? 0.480 4.735 12.219 1.00 88.00 93 THR A O 1
ATOM 784 N N . SER A 1 94 ? 2.254 5.667 11.189 1.00 90.50 94 SER A N 1
ATOM 785 C CA . SER A 1 94 ? 2.859 4.398 10.761 1.00 90.50 94 SER A CA 1
ATOM 786 C C . SER A 1 94 ? 3.192 3.509 11.956 1.00 90.50 94 SER A C 1
ATOM 788 O O . SER A 1 94 ? 3.944 3.912 12.843 1.00 90.50 94 SER A O 1
ATOM 790 N N . ILE A 1 95 ? 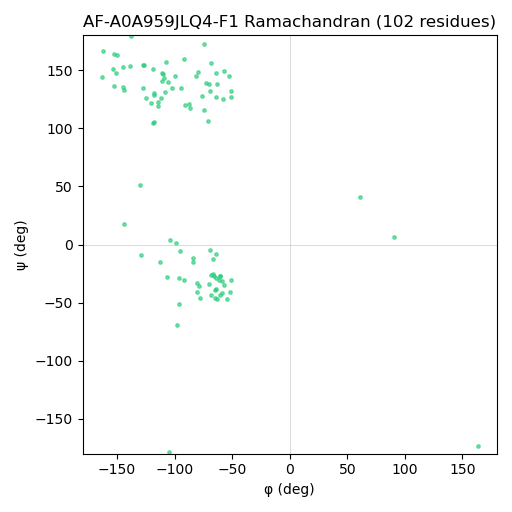2.684 2.277 11.938 1.00 93.44 95 ILE A N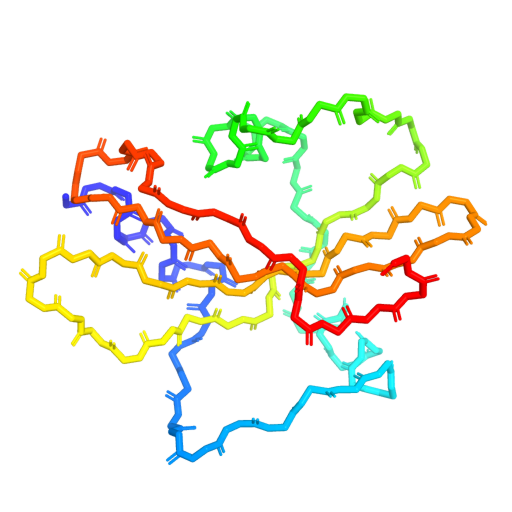 1
ATOM 791 C CA . ILE A 1 95 ? 3.049 1.206 12.872 1.00 93.44 95 ILE A CA 1
ATOM 792 C C . ILE A 1 95 ? 4.128 0.328 12.229 1.00 93.44 95 ILE A C 1
ATOM 794 O O . ILE A 1 95 ? 5.171 0.091 12.834 1.00 93.44 95 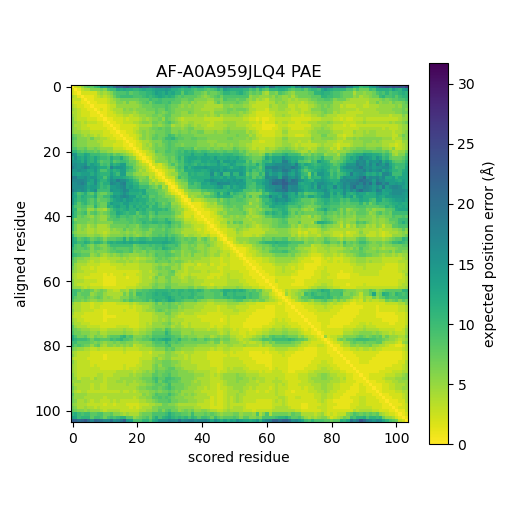ILE A O 1
ATOM 798 N N . MET A 1 96 ? 3.893 -0.145 11.001 1.00 93.62 96 MET A N 1
ATOM 799 C CA . MET A 1 96 ? 4.810 -1.016 10.260 1.00 93.62 96 MET A CA 1
ATOM 800 C C . MET A 1 96 ? 4.603 -0.850 8.756 1.00 93.62 96 MET A C 1
ATOM 802 O O . MET A 1 96 ? 3.496 -0.597 8.302 1.00 93.62 96 MET A O 1
ATOM 806 N N . HIS A 1 97 ? 5.657 -1.066 7.982 1.00 93.69 97 HIS A N 1
ATOM 807 C CA . HIS A 1 97 ? 5.604 -1.231 6.534 1.00 93.69 97 HIS A CA 1
ATOM 808 C C . HIS A 1 97 ? 6.668 -2.254 6.132 1.00 93.69 97 HIS A C 1
ATOM 810 O O . HIS A 1 97 ? 7.778 -2.240 6.672 1.00 93.69 97 HIS A O 1
ATOM 816 N N . LYS A 1 98 ? 6.325 -3.197 5.253 1.00 93.69 98 LYS A N 1
ATOM 817 C CA . LYS A 1 98 ? 7.240 -4.267 4.840 1.00 93.69 98 LYS A CA 1
ATOM 818 C C . LYS A 1 98 ? 6.919 -4.770 3.434 1.00 93.69 98 LYS A C 1
ATOM 820 O O . LYS A 1 98 ? 5.751 -5.019 3.144 1.00 93.69 98 LYS A O 1
ATOM 825 N N . SER A 1 99 ? 7.951 -4.978 2.611 1.00 93.00 99 SER A N 1
ATOM 826 C CA . SER A 1 99 ? 7.803 -5.699 1.340 1.00 93.00 99 SER A CA 1
ATOM 827 C C . SER A 1 99 ? 7.390 -7.151 1.615 1.00 93.00 99 SER A C 1
ATOM 829 O O . SER A 1 99 ? 7.991 -7.836 2.452 1.00 93.00 99 SER A O 1
ATOM 831 N N . ILE A 1 100 ? 6.308 -7.591 0.975 1.00 92.56 100 ILE A N 1
ATOM 832 C CA . ILE A 1 100 ? 5.724 -8.935 1.114 1.00 92.56 100 ILE A CA 1
ATOM 833 C C . ILE A 1 100 ? 5.850 -9.768 -0.166 1.00 92.56 100 ILE A C 1
ATOM 835 O O . ILE A 1 100 ? 5.684 -10.985 -0.110 1.00 92.56 100 ILE A O 1
ATOM 839 N N . ALA A 1 101 ? 6.153 -9.127 -1.292 1.00 90.50 101 ALA A N 1
ATOM 840 C CA . ALA A 1 101 ? 6.473 -9.744 -2.571 1.00 90.50 101 ALA A CA 1
ATOM 841 C C . ALA A 1 101 ? 7.165 -8.693 -3.442 1.00 90.50 101 ALA A C 1
ATOM 843 O O . ALA A 1 101 ? 6.799 -7.524 -3.382 1.00 90.50 101 ALA A O 1
ATOM 844 N N . GLY A 1 102 ? 8.135 -9.086 -4.256 1.00 87.19 102 GLY A N 1
ATOM 845 C CA . GLY A 1 102 ? 8.878 -8.139 -5.076 1.00 87.19 102 GLY A CA 1
ATOM 846 C C . GLY A 1 102 ? 10.167 -8.735 -5.609 1.00 87.19 102 GLY A C 1
ATOM 847 O O . GLY A 1 102 ? 10.450 -9.923 -5.436 1.00 87.19 102 GLY A O 1
ATOM 848 N N . THR A 1 103 ? 10.953 -7.884 -6.253 1.00 79.50 103 THR A N 1
ATOM 849 C CA . THR A 1 103 ? 12.277 -8.232 -6.794 1.00 79.50 103 THR A CA 1
ATOM 850 C C . THR A 1 103 ? 13.434 -7.815 -5.887 1.00 79.50 103 THR A C 1
ATOM 852 O O . THR A 1 103 ? 14.590 -7.990 -6.275 1.00 79.50 103 THR A O 1
ATOM 855 N N . ARG A 1 104 ? 13.143 -7.217 -4.725 1.00 62.72 104 ARG A N 1
ATOM 856 C CA . ARG A 1 104 ? 14.127 -6.715 -3.758 1.00 62.72 104 ARG A CA 1
ATOM 857 C C . ARG A 1 104 ? 14.113 -7.482 -2.442 1.00 62.72 104 ARG A C 1
ATOM 859 O O . ARG A 1 104 ? 13.044 -7.986 -2.040 1.00 62.72 104 ARG A O 1
#

Mean predicted aligned error: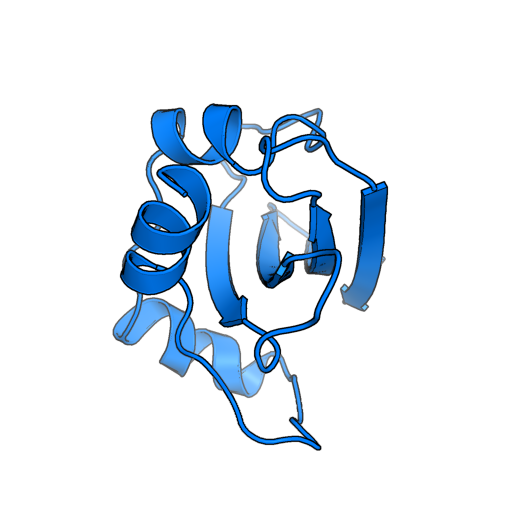 5.92 Å

Nearest PDB structures (foldseek):
  6k5l-assembly1_A  TM=4.229E-01  e=3.336E+00  Escherichia coli O157
  3eps-assembly1_A  TM=3.818E-01  e=8.314E+00  Escherichia coli O157:H7
  3ugh-assembly2_B  TM=4.438E-01  e=8.802E+00  Pachysandra terminalis